Protein AF-A0A6G6WCB1-F1 (afdb_monomer_lite)

Sequence (123 aa):
MTRKGAEELADFTTPSGNIYCALNVASMPAACELREGAVPSPDVCAGAPTTTVGRLELQGGRAVPVCNTDTIVRSGAPVLAYGQAAYTRDTACVSEEIGVTCVSRSGSGGFFLHRGEYVLLDR

Radius of gyration: 13.61 Å; chains: 1; bounding box: 39×28×38 Å

Secondary structure (DSSP, 8-state):
---TTEEE-SEEE-TTSSEEEESS-TTS-EEEEESS--EE-TTTTTTSS-SEE-EEEEETTEEEEE--SS----SSPPB--TT-EEE-SSEEEEEETTEEEEEESSSSEEEEEETTEEEEEE-

Organism: NCBI:txid2712223

pLDDT: mean 94.18, std 9.28, range [41.12, 98.69]

InterPro domains:
  IPR046576 Protein of unknown function DUF6636 [PF20341] (11-119)

Foldseek 3Di:
DPPQAEAAFQKAAEPVRQKIWGPNDPPFATKIFGPDAFAQAQPLQPVHPARGFGMWGQDPFFIDTDPDPDDPDDPPHYYAYANHWYDDPFKIWHHHPQFIKMGTPVHQWIKTDDRHDIDIGGD

Structure (mmCIF, N/CA/C/O backbone):
data_AF-A0A6G6WCB1-F1
#
_entry.id   AF-A0A6G6WCB1-F1
#
loop_
_atom_site.group_PDB
_atom_site.id
_atom_site.type_symbol
_atom_site.label_atom_id
_atom_site.label_alt_id
_atom_site.label_comp_id
_atom_site.label_asym_id
_atom_site.label_entity_id
_atom_site.label_seq_id
_atom_site.pdbx_PDB_ins_code
_atom_site.Cartn_x
_atom_site.Cartn_y
_atom_site.Cartn_z
_atom_site.occupancy
_atom_site.B_iso_or_equiv
_atom_site.auth_seq_id
_atom_site.auth_comp_id
_atom_site.auth_asym_id
_atom_site.auth_atom_id
_atom_site.pdbx_PDB_model_num
ATOM 1 N N . MET A 1 1 ? -24.392 -1.946 21.762 1.00 41.12 1 MET A N 1
ATOM 2 C CA . MET A 1 1 ? -23.649 -2.755 20.773 1.00 41.12 1 MET A CA 1
ATOM 3 C C . MET A 1 1 ? -23.323 -1.855 19.592 1.00 41.12 1 MET A C 1
ATOM 5 O O . MET A 1 1 ? -24.159 -1.663 18.721 1.00 41.12 1 MET A O 1
ATOM 9 N N . THR A 1 2 ? -22.171 -1.193 19.618 1.00 48.06 2 THR A N 1
ATOM 10 C CA . THR A 1 2 ? -21.737 -0.312 18.526 1.00 48.06 2 THR A CA 1
ATOM 11 C C . THR A 1 2 ? -21.269 -1.202 17.377 1.00 48.06 2 THR A C 1
ATOM 13 O O . THR A 1 2 ? -20.480 -2.116 17.610 1.00 48.06 2 THR A O 1
ATOM 16 N N . ARG A 1 3 ? -21.788 -1.005 16.160 1.00 51.72 3 ARG A N 1
ATOM 17 C CA . ARG A 1 3 ? -21.367 -1.767 14.973 1.00 51.72 3 ARG A CA 1
ATOM 18 C C . ARG A 1 3 ? -19.878 -1.497 14.704 1.00 51.72 3 ARG A C 1
ATOM 20 O O . ARG A 1 3 ? -19.547 -0.500 14.074 1.00 51.72 3 ARG A O 1
ATOM 27 N N . LYS A 1 4 ? -18.982 -2.362 15.188 1.00 63.16 4 LYS A N 1
ATOM 28 C CA . LYS A 1 4 ? -17.563 -2.373 14.800 1.00 63.16 4 LYS A CA 1
ATOM 29 C C . LYS A 1 4 ? -17.456 -2.941 13.386 1.00 63.16 4 LYS A C 1
ATOM 31 O O . LYS A 1 4 ? -17.296 -4.140 13.216 1.00 63.16 4 LYS A O 1
ATOM 36 N N . GLY A 1 5 ? -17.632 -2.093 12.380 1.00 78.31 5 GLY A N 1
ATOM 37 C CA . GLY A 1 5 ? -17.464 -2.485 10.976 1.00 78.31 5 GLY A CA 1
ATOM 38 C C . GLY A 1 5 ? -16.536 -1.558 10.202 1.00 78.31 5 GLY A C 1
ATOM 39 O O . GLY A 1 5 ? -15.858 -2.012 9.290 1.00 78.31 5 GLY A O 1
ATOM 40 N N . ALA A 1 6 ? -16.470 -0.281 10.583 1.00 86.94 6 ALA A N 1
ATOM 41 C CA . ALA A 1 6 ? -15.669 0.721 9.900 1.00 86.94 6 ALA A CA 1
ATOM 42 C C . ALA A 1 6 ? -15.162 1.782 10.887 1.00 86.94 6 ALA A C 1
ATOM 44 O O . ALA A 1 6 ? -15.935 2.259 11.721 1.00 86.94 6 ALA A O 1
ATOM 45 N N . GLU A 1 7 ? -13.892 2.159 10.776 1.00 94.75 7 GLU A N 1
ATOM 46 C CA . GLU A 1 7 ? -13.218 3.146 11.625 1.00 94.75 7 GLU A CA 1
ATOM 47 C C . GLU A 1 7 ? -12.629 4.269 10.754 1.00 94.75 7 GLU A C 1
ATOM 49 O O . GLU A 1 7 ? -12.115 4.015 9.665 1.00 94.75 7 GLU A O 1
ATOM 54 N N . GLU A 1 8 ? -12.729 5.525 11.195 1.00 96.69 8 GLU A N 1
ATOM 55 C CA . GLU A 1 8 ? -12.067 6.636 10.500 1.00 96.69 8 GLU A CA 1
ATOM 56 C C . GLU A 1 8 ? -10.604 6.690 10.951 1.00 96.69 8 GLU A C 1
ATOM 58 O O . GLU A 1 8 ? -10.321 7.039 12.096 1.00 96.69 8 GLU A O 1
ATOM 63 N N . LEU A 1 9 ? -9.683 6.301 10.067 1.00 97.25 9 LEU A N 1
ATOM 64 C CA . LEU A 1 9 ? -8.253 6.189 10.363 1.00 97.25 9 LEU A CA 1
ATOM 65 C C . LEU A 1 9 ? -7.429 6.883 9.275 1.00 97.25 9 LEU A C 1
ATOM 67 O O . LEU A 1 9 ? -7.698 6.732 8.082 1.00 97.25 9 LEU A O 1
ATOM 71 N N . ALA A 1 10 ? -6.404 7.629 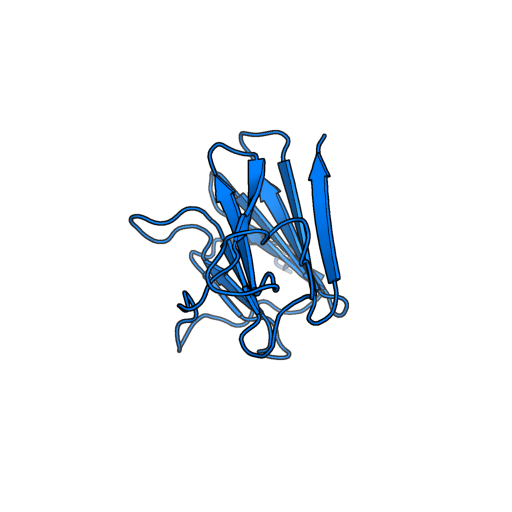9.691 1.00 97.06 10 ALA A N 1
ATOM 72 C CA . ALA A 1 10 ? -5.452 8.248 8.769 1.00 97.06 10 ALA A CA 1
ATOM 73 C C . ALA A 1 10 ? -4.444 7.232 8.215 1.00 97.06 10 ALA A C 1
ATOM 75 O O . ALA A 1 10 ? -3.996 7.374 7.077 1.00 97.06 10 ALA A O 1
ATOM 76 N N . ASP A 1 11 ? -4.110 6.214 9.003 1.00 98.38 11 ASP A N 1
ATOM 77 C CA . ASP A 1 11 ? -3.243 5.093 8.669 1.00 98.38 11 ASP A CA 1
ATOM 78 C C . ASP A 1 11 ? -3.597 3.864 9.525 1.00 98.38 11 ASP A C 1
ATOM 80 O O . ASP A 1 11 ? -4.301 3.965 10.532 1.00 98.38 11 ASP A O 1
ATOM 84 N N . PHE A 1 12 ? -3.145 2.682 9.110 1.00 98.50 12 PHE A N 1
ATOM 85 C CA . PHE A 1 12 ? -3.251 1.464 9.910 1.00 98.50 12 PHE A CA 1
ATOM 86 C C . PHE A 1 12 ? -2.199 0.429 9.514 1.00 98.50 12 PHE A C 1
ATOM 88 O O . PHE A 1 12 ? -1.593 0.485 8.443 1.00 98.50 12 PHE A O 1
ATOM 95 N N . THR A 1 13 ? -2.017 -0.566 10.377 1.00 98.50 13 THR A N 1
ATOM 96 C CA . THR A 1 13 ? -1.303 -1.803 10.060 1.00 98.50 13 THR A CA 1
ATOM 97 C C . THR A 1 13 ? -2.252 -2.994 10.181 1.00 98.50 13 THR A C 1
ATOM 99 O O . THR A 1 13 ? -3.164 -3.003 11.010 1.00 98.50 13 THR A O 1
ATOM 102 N N . THR A 1 14 ? -2.052 -4.009 9.349 1.00 98.06 14 THR A N 1
ATOM 103 C CA . THR A 1 14 ? -2.769 -5.289 9.479 1.00 98.06 14 THR A CA 1
ATOM 104 C C . THR A 1 14 ? -2.363 -6.025 10.765 1.00 98.06 14 THR A C 1
ATOM 106 O O . THR A 1 14 ? -1.263 -5.785 11.270 1.00 98.06 14 THR A O 1
ATOM 109 N N . PRO A 1 15 ? -3.192 -6.943 11.302 1.00 97.81 15 PRO A N 1
ATOM 110 C CA . PRO A 1 15 ? -2.886 -7.705 12.519 1.00 97.81 15 PRO A CA 1
ATOM 111 C C . PRO A 1 15 ? -1.613 -8.550 12.424 1.00 97.81 15 PRO A C 1
ATOM 113 O O . PRO A 1 15 ? -0.849 -8.620 13.381 1.00 97.81 15 PRO A O 1
ATOM 116 N N . SER A 1 16 ? -1.343 -9.133 11.255 1.00 96.69 16 SER A N 1
ATOM 117 C CA . SER A 1 16 ? -0.079 -9.807 10.924 1.00 96.69 16 SER A CA 1
ATOM 118 C C . SER A 1 16 ? 1.127 -8.867 10.887 1.00 96.69 16 SER A C 1
ATOM 120 O O . SER A 1 16 ? 2.263 -9.328 10.827 1.00 96.69 16 SER A O 1
ATOM 122 N N . GLY A 1 17 ? 0.901 -7.554 10.847 1.00 96.69 17 GLY A N 1
ATOM 123 C CA . GLY A 1 17 ? 1.932 -6.529 10.758 1.00 96.69 17 GLY A CA 1
ATOM 124 C C . GLY A 1 17 ? 2.563 -6.380 9.374 1.00 96.69 17 GLY A C 1
ATOM 125 O O . GLY A 1 17 ? 3.275 -5.416 9.151 1.00 96.69 17 GLY A O 1
ATOM 126 N N . ASN A 1 18 ? 2.302 -7.271 8.422 1.00 96.81 18 ASN A N 1
ATOM 127 C CA . ASN A 1 18 ? 2.980 -7.317 7.120 1.00 96.81 18 ASN A CA 1
ATOM 128 C C . ASN A 1 18 ? 2.551 -6.230 6.119 1.00 96.81 18 ASN A C 1
ATOM 130 O O . ASN A 1 18 ? 3.277 -6.004 5.157 1.00 96.81 18 ASN A O 1
ATOM 134 N N . ILE A 1 19 ? 1.401 -5.582 6.315 1.00 98.50 19 ILE A N 1
ATOM 135 C CA . ILE A 1 19 ? 0.904 -4.508 5.439 1.00 98.50 19 ILE A CA 1
ATOM 136 C C . ILE A 1 19 ? 0.637 -3.266 6.277 1.00 98.50 19 ILE A C 1
ATOM 138 O O . ILE A 1 19 ? -0.074 -3.342 7.284 1.00 98.50 19 ILE A O 1
ATOM 142 N N . TYR A 1 20 ? 1.181 -2.138 5.832 1.00 98.62 20 TYR A N 1
ATOM 143 C CA . TYR A 1 20 ? 0.867 -0.806 6.338 1.00 98.62 20 TYR A CA 1
ATOM 144 C C . TYR A 1 20 ? 0.112 -0.022 5.267 1.00 98.62 20 TYR A C 1
ATOM 146 O O . TYR A 1 20 ? 0.475 -0.083 4.094 1.00 98.62 20 TYR A O 1
ATOM 154 N N . CYS A 1 21 ? -0.900 0.738 5.673 1.00 98.62 21 CYS A N 1
ATOM 155 C CA . CYS A 1 21 ? -1.670 1.592 4.782 1.00 98.62 21 CYS A CA 1
ATOM 156 C C . CYS A 1 21 ? -1.747 3.017 5.323 1.00 98.62 21 CYS A C 1
ATOM 158 O O . CYS A 1 21 ? -2.100 3.220 6.480 1.00 98.62 21 CYS A O 1
ATOM 160 N N . ALA A 1 22 ? -1.473 3.997 4.468 1.00 98.19 22 ALA A N 1
ATOM 161 C CA . ALA A 1 22 ? -1.682 5.418 4.712 1.00 98.19 22 ALA A CA 1
ATOM 162 C C . ALA A 1 22 ? -2.889 5.877 3.888 1.00 98.19 22 ALA A C 1
ATOM 164 O O . ALA A 1 22 ? -2.868 5.780 2.669 1.00 98.19 22 ALA A O 1
ATOM 165 N N . LEU A 1 23 ? -3.956 6.356 4.522 1.00 97.25 23 LEU A N 1
ATOM 166 C CA . LEU A 1 23 ? -5.210 6.726 3.850 1.00 97.25 23 LEU A CA 1
ATOM 167 C C . LEU A 1 23 ? -5.411 8.243 3.761 1.00 97.25 23 LEU A C 1
ATOM 169 O O . LEU A 1 23 ? -6.067 8.721 2.836 1.00 97.25 23 LEU A O 1
ATOM 173 N N . ASN A 1 24 ? -4.894 9.000 4.731 1.00 94.81 24 ASN A N 1
ATOM 174 C CA . ASN A 1 24 ? -4.961 10.462 4.760 1.00 94.81 24 ASN A CA 1
ATOM 175 C C . ASN A 1 24 ? -3.737 11.036 5.482 1.00 94.81 24 ASN A C 1
ATOM 177 O O . ASN A 1 24 ? -3.817 11.533 6.605 1.00 94.81 24 ASN A O 1
ATOM 181 N N . VAL A 1 25 ? -2.586 10.930 4.826 1.00 92.69 25 VAL A N 1
ATOM 182 C CA . VAL A 1 25 ? -1.320 11.490 5.295 1.00 92.69 25 VAL A CA 1
ATOM 183 C C . VAL A 1 25 ? -0.929 12.633 4.360 1.00 92.69 25 VAL A C 1
ATOM 185 O O . VAL A 1 25 ? -1.047 12.521 3.142 1.00 92.69 25 VAL A O 1
ATOM 188 N N . ALA A 1 26 ? -0.492 13.758 4.930 1.00 90.88 26 ALA A N 1
ATOM 189 C CA . ALA A 1 26 ? -0.184 14.958 4.159 1.00 90.88 26 ALA A CA 1
ATOM 190 C C . ALA A 1 26 ? 0.863 14.690 3.063 1.00 90.88 26 ALA A C 1
ATOM 192 O O . ALA A 1 26 ? 1.875 14.032 3.307 1.00 90.88 26 ALA A O 1
ATOM 193 N N . SER A 1 27 ? 0.618 15.255 1.878 1.00 90.00 27 SER A N 1
ATOM 194 C CA . SER A 1 27 ? 1.508 15.202 0.709 1.00 90.00 27 SER A CA 1
ATOM 195 C C . SER A 1 27 ? 1.768 13.807 0.126 1.00 90.00 27 SER A C 1
ATOM 197 O O . SER A 1 27 ? 2.719 13.649 -0.634 1.00 90.00 27 SER A O 1
ATOM 199 N N . MET A 1 28 ? 0.929 12.811 0.427 1.00 92.25 28 MET A N 1
ATOM 200 C CA . MET A 1 28 ? 0.977 11.508 -0.238 1.00 92.25 28 MET A CA 1
ATOM 201 C C . MET A 1 28 ? -0.419 11.039 -0.666 1.00 92.25 28 MET A C 1
ATOM 203 O O . MET A 1 28 ? -1.399 11.324 0.028 1.00 92.25 28 MET A O 1
ATOM 207 N N . PRO A 1 29 ? -0.537 10.326 -1.799 1.00 95.38 29 PRO A N 1
ATOM 208 C CA . PRO A 1 29 ? -1.766 9.617 -2.127 1.00 95.38 29 PRO A CA 1
ATOM 209 C C . PRO A 1 29 ? -2.055 8.538 -1.076 1.00 95.38 29 PRO A C 1
ATOM 211 O O . PRO A 1 29 ? -1.153 8.074 -0.373 1.00 95.38 29 PRO A O 1
ATOM 214 N N . ALA A 1 30 ? -3.318 8.117 -0.986 1.00 97.25 30 ALA A N 1
ATOM 215 C CA . ALA A 1 30 ? -3.658 6.950 -0.185 1.00 97.25 30 ALA A CA 1
ATOM 216 C C . ALA A 1 30 ? -2.935 5.721 -0.753 1.00 97.25 30 ALA A C 1
ATOM 218 O O . ALA A 1 30 ? -2.898 5.538 -1.967 1.00 97.25 30 ALA A O 1
ATOM 219 N N . ALA A 1 31 ? -2.342 4.899 0.099 1.00 98.38 31 ALA A N 1
ATOM 220 C CA . ALA A 1 31 ? -1.420 3.859 -0.317 1.00 98.38 31 ALA A CA 1
ATOM 221 C C . ALA A 1 31 ? -1.365 2.711 0.687 1.00 98.38 31 ALA A C 1
ATOM 223 O O . ALA A 1 31 ? -1.544 2.930 1.884 1.00 98.38 31 ALA A O 1
ATOM 224 N N . CYS A 1 32 ? -1.042 1.512 0.210 1.00 98.69 32 CYS A N 1
ATOM 225 C CA . CYS A 1 32 ? -0.643 0.388 1.053 1.00 98.69 32 CYS A CA 1
ATOM 226 C C . CYS A 1 32 ? 0.688 -0.178 0.572 1.00 98.69 32 CYS A C 1
ATOM 228 O O . CYS A 1 32 ? 0.932 -0.272 -0.630 1.00 98.69 32 CYS A O 1
ATOM 230 N N . GLU A 1 33 ? 1.535 -0.574 1.514 1.00 98.69 33 GLU A N 1
ATOM 231 C CA . GLU A 1 33 ? 2.867 -1.107 1.253 1.00 98.69 33 GLU A CA 1
ATOM 232 C C . GLU A 1 33 ? 3.109 -2.384 2.064 1.00 98.69 33 GLU A C 1
ATOM 234 O O . GLU A 1 33 ? 2.729 -2.487 3.239 1.00 98.69 33 GLU A O 1
ATOM 239 N N . LEU A 1 34 ? 3.750 -3.363 1.422 1.00 98.38 34 LEU A N 1
ATOM 240 C CA . LEU A 1 34 ? 4.287 -4.546 2.084 1.00 98.38 34 LEU A CA 1
ATOM 241 C C . LEU A 1 34 ? 5.488 -4.135 2.941 1.00 98.38 34 LEU A C 1
ATOM 243 O O . LEU A 1 34 ? 6.453 -3.579 2.429 1.00 98.38 34 LEU A O 1
ATOM 247 N N . ARG A 1 35 ? 5.468 -4.448 4.242 1.00 95.69 35 ARG A N 1
ATOM 248 C CA . ARG A 1 35 ? 6.615 -4.170 5.126 1.00 95.69 35 ARG A CA 1
ATOM 249 C C . ARG A 1 35 ? 7.867 -4.944 4.731 1.00 95.69 35 ARG A C 1
ATOM 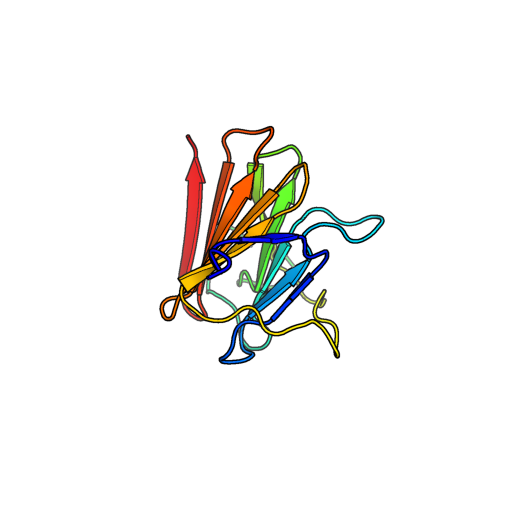251 O O . ARG A 1 35 ? 8.975 -4.468 4.944 1.00 95.69 35 ARG A O 1
ATOM 258 N N . GLU A 1 36 ? 7.680 -6.156 4.221 1.00 90.88 36 GLU A N 1
ATOM 259 C CA . GLU A 1 36 ? 8.759 -7.050 3.825 1.00 90.88 36 GLU A CA 1
ATOM 260 C C . GLU A 1 36 ? 8.424 -7.737 2.505 1.00 90.88 36 GLU A C 1
ATOM 262 O O . GLU A 1 36 ? 7.324 -8.271 2.323 1.00 90.88 36 GLU A O 1
ATOM 267 N N . GLY A 1 37 ? 9.423 -7.797 1.626 1.00 90.88 37 GLY A N 1
ATOM 268 C CA . GLY A 1 37 ? 9.285 -8.365 0.293 1.00 90.88 37 GLY A CA 1
ATOM 269 C C . GLY A 1 37 ? 8.554 -7.436 -0.673 1.00 90.88 37 GLY A C 1
ATOM 270 O O . GLY A 1 37 ? 8.318 -6.264 -0.395 1.00 90.88 37 GLY A O 1
ATOM 271 N N . ALA A 1 38 ? 8.248 -7.975 -1.845 1.00 96.38 38 ALA A N 1
ATOM 272 C CA . ALA A 1 38 ? 7.541 -7.300 -2.921 1.00 96.38 38 ALA A CA 1
ATOM 273 C C . ALA A 1 38 ? 7.031 -8.357 -3.909 1.00 96.38 38 ALA A C 1
ATOM 275 O O . ALA A 1 38 ? 7.529 -9.486 -3.930 1.00 96.38 38 ALA A O 1
ATOM 276 N N . VAL A 1 39 ? 6.072 -7.985 -4.749 1.00 97.81 39 VAL A N 1
ATOM 277 C CA . VAL A 1 39 ? 5.510 -8.870 -5.773 1.00 97.81 39 VAL A CA 1
ATOM 278 C C . VAL A 1 39 ? 6.334 -8.738 -7.059 1.00 97.81 39 VAL A C 1
ATOM 280 O O . VAL A 1 39 ? 6.462 -7.622 -7.569 1.00 97.81 39 VAL A O 1
ATOM 283 N N . PRO A 1 40 ? 6.914 -9.824 -7.609 1.00 97.75 40 PRO A N 1
ATOM 284 C CA . PRO A 1 40 ? 7.595 -9.776 -8.902 1.00 97.75 40 PRO A CA 1
ATOM 285 C C . PRO A 1 40 ? 6.682 -9.234 -10.003 1.00 97.75 40 PRO A C 1
ATOM 287 O O . PRO A 1 40 ? 5.566 -9.712 -10.191 1.00 97.75 40 PRO A O 1
ATOM 290 N N . SER A 1 41 ? 7.131 -8.208 -10.722 1.00 97.31 41 SER A N 1
ATOM 291 C CA . SER A 1 41 ? 6.365 -7.565 -11.797 1.00 97.31 41 SER A CA 1
ATOM 292 C C . SER A 1 41 ? 7.311 -6.890 -12.799 1.00 97.31 41 SER A C 1
ATOM 294 O O . SER A 1 41 ? 7.304 -5.665 -12.929 1.00 97.31 41 SER A O 1
ATOM 296 N N . PRO A 1 42 ? 8.158 -7.667 -13.501 1.00 96.31 42 PRO A N 1
ATOM 297 C CA . PRO A 1 42 ? 9.213 -7.122 -14.355 1.00 96.31 42 PRO A CA 1
ATOM 298 C C . PRO A 1 42 ? 8.676 -6.273 -15.513 1.00 96.31 42 PRO A C 1
ATOM 300 O O . PRO A 1 42 ? 9.324 -5.299 -15.878 1.00 96.31 42 PRO A O 1
ATOM 303 N N . ASP A 1 43 ? 7.493 -6.594 -16.043 1.00 97.56 43 ASP A N 1
ATOM 304 C CA . ASP A 1 43 ? 6.874 -5.826 -17.130 1.00 97.56 43 ASP A CA 1
ATOM 305 C C . ASP A 1 43 ? 6.362 -4.462 -16.641 1.00 97.56 43 ASP A C 1
ATOM 307 O O . ASP A 1 43 ? 6.582 -3.444 -17.292 1.00 97.56 43 ASP A O 1
ATOM 311 N N . VAL A 1 44 ? 5.728 -4.425 -15.461 1.00 97.25 44 VAL A N 1
ATOM 312 C CA . VAL A 1 44 ? 5.251 -3.180 -14.826 1.00 97.25 44 VAL A CA 1
ATOM 313 C C . VAL A 1 44 ? 6.425 -2.295 -14.422 1.00 97.25 44 VAL A C 1
ATOM 315 O O . VAL A 1 44 ? 6.371 -1.078 -14.569 1.00 97.25 44 VAL A O 1
ATOM 318 N N . CYS A 1 45 ? 7.496 -2.914 -13.934 1.00 97.88 45 CYS A N 1
ATOM 319 C CA . CYS A 1 45 ? 8.683 -2.226 -13.452 1.00 97.88 45 CYS A CA 1
ATOM 320 C C . CYS A 1 45 ? 9.819 -2.176 -14.484 1.00 97.88 45 CYS A C 1
ATOM 322 O O . CYS A 1 45 ? 10.987 -2.004 -14.127 1.00 97.88 45 CYS A O 1
ATOM 324 N N . ALA A 1 46 ? 9.504 -2.309 -15.772 1.00 97.69 46 ALA A N 1
ATOM 325 C CA . ALA A 1 46 ? 10.496 -2.225 -16.832 1.00 97.69 46 ALA A CA 1
ATOM 326 C C . ALA A 1 46 ? 11.145 -0.829 -16.852 1.00 97.69 46 ALA A C 1
ATOM 328 O O . ALA A 1 46 ? 10.473 0.191 -16.995 1.00 97.69 46 ALA A O 1
ATOM 329 N N . GLY A 1 47 ? 12.471 -0.778 -16.696 1.00 94.94 47 GLY A N 1
ATOM 330 C CA . GLY A 1 47 ? 13.223 0.481 -16.620 1.00 94.94 47 GLY A CA 1
ATOM 331 C C . GLY A 1 47 ? 13.138 1.204 -15.269 1.00 94.94 47 GLY A C 1
ATOM 332 O O . GLY A 1 47 ? 13.693 2.296 -15.142 1.00 94.94 47 GLY A O 1
ATOM 333 N N . ALA A 1 48 ? 12.490 0.611 -14.261 1.00 96.38 48 ALA A N 1
ATOM 334 C CA . ALA A 1 48 ? 12.512 1.100 -12.887 1.00 96.38 48 ALA A CA 1
ATOM 335 C C . ALA A 1 48 ? 13.747 0.572 -12.116 1.00 96.38 48 ALA A C 1
ATOM 337 O O . ALA A 1 48 ? 14.392 -0.385 -12.551 1.00 96.38 48 ALA A O 1
ATOM 338 N N . PRO A 1 49 ? 14.092 1.159 -10.952 1.00 94.38 49 PRO A N 1
ATOM 339 C CA . PRO A 1 49 ? 15.225 0.708 -10.131 1.00 94.38 49 PRO A CA 1
ATOM 340 C C . PRO A 1 49 ? 15.089 -0.706 -9.539 1.00 94.38 49 PRO A C 1
ATOM 342 O O . PRO A 1 49 ? 16.080 -1.291 -9.109 1.00 94.38 49 PRO A O 1
ATOM 345 N N . THR A 1 50 ? 13.872 -1.249 -9.492 1.00 96.31 50 THR A N 1
ATOM 346 C CA . THR A 1 50 ? 13.553 -2.617 -9.054 1.00 96.31 50 THR A CA 1
ATOM 347 C C . THR A 1 50 ? 12.642 -3.279 -10.086 1.00 96.31 50 THR A C 1
ATOM 349 O O . THR A 1 50 ? 12.012 -2.587 -10.873 1.00 96.31 50 THR A O 1
ATOM 352 N N . THR A 1 51 ? 12.550 -4.609 -10.078 1.00 97.25 51 THR A N 1
ATOM 353 C CA . THR A 1 51 ? 11.644 -5.407 -10.926 1.00 97.25 51 THR A CA 1
ATOM 354 C C . THR A 1 51 ? 10.398 -5.890 -10.174 1.00 97.25 51 THR A C 1
ATOM 356 O O . THR A 1 51 ? 9.694 -6.799 -10.624 1.00 97.25 51 THR A O 1
ATOM 359 N N . THR A 1 52 ? 10.133 -5.315 -9.001 1.00 98.19 52 THR A N 1
ATOM 360 C CA . THR A 1 52 ? 9.067 -5.729 -8.087 1.00 98.19 52 THR A CA 1
ATOM 361 C C . THR A 1 52 ? 8.206 -4.545 -7.649 1.00 98.19 52 THR A C 1
ATOM 363 O O . THR A 1 52 ? 8.672 -3.409 -7.598 1.00 98.19 52 THR A O 1
ATOM 366 N N . VAL A 1 53 ? 6.949 -4.822 -7.300 1.00 98.56 53 VAL A N 1
ATOM 367 C CA 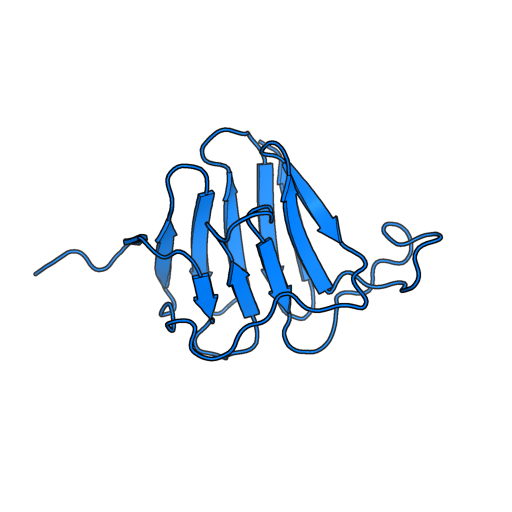. VAL A 1 53 ? 5.996 -3.852 -6.744 1.00 98.56 53 VAL A CA 1
ATOM 368 C C . VAL A 1 53 ? 5.838 -4.116 -5.250 1.00 98.56 53 VAL A C 1
ATOM 370 O O . VAL A 1 53 ? 5.403 -5.199 -4.851 1.00 98.56 53 VAL A O 1
ATOM 373 N N . GLY A 1 54 ? 6.208 -3.142 -4.418 1.00 98.00 54 GLY A N 1
ATOM 374 C CA . GLY A 1 54 ? 6.054 -3.208 -2.960 1.00 98.00 54 GLY A CA 1
ATOM 375 C C . GLY A 1 54 ? 4.900 -2.354 -2.431 1.00 98.00 54 GLY A C 1
ATOM 376 O O . GLY A 1 54 ? 4.357 -2.650 -1.365 1.00 98.00 54 GLY A O 1
ATOM 377 N N . ARG A 1 55 ? 4.500 -1.323 -3.186 1.00 98.38 55 ARG A N 1
ATOM 378 C CA . ARG A 1 55 ? 3.489 -0.335 -2.804 1.00 98.38 55 ARG A CA 1
ATOM 379 C C . ARG A 1 55 ? 2.458 -0.147 -3.907 1.00 98.38 55 ARG A C 1
ATOM 381 O O . ARG A 1 55 ? 2.811 -0.048 -5.079 1.00 98.38 55 ARG A O 1
ATOM 388 N N . LEU A 1 56 ? 1.191 -0.043 -3.517 1.00 98.62 56 LEU A N 1
ATOM 389 C CA . LEU A 1 56 ? 0.111 0.428 -4.379 1.00 98.62 56 LEU A CA 1
ATOM 390 C C . LEU A 1 56 ? -0.420 1.764 -3.870 1.00 98.62 56 LEU A C 1
ATOM 392 O O . LEU A 1 56 ? -0.597 1.945 -2.665 1.00 98.62 56 LEU A O 1
ATOM 396 N N . GLU A 1 57 ? -0.705 2.676 -4.793 1.00 98.12 57 GLU A N 1
ATOM 397 C CA . GLU A 1 57 ? -1.213 4.018 -4.507 1.00 98.12 57 GLU A CA 1
ATOM 398 C C . GLU A 1 57 ? -2.540 4.272 -5.227 1.00 98.12 57 GLU A C 1
ATOM 400 O O . GLU A 1 57 ? -2.758 3.798 -6.337 1.00 98.12 57 GLU A O 1
ATOM 405 N N . LEU A 1 58 ? -3.423 5.062 -4.620 1.00 96.88 58 LEU A N 1
ATOM 406 C CA . LEU A 1 58 ? -4.607 5.626 -5.257 1.00 96.88 58 LEU A CA 1
ATOM 407 C C . LEU A 1 58 ? -4.304 7.056 -5.710 1.00 96.88 58 LEU A C 1
ATOM 409 O O . LEU A 1 58 ? -4.464 8.016 -4.955 1.00 96.88 58 LEU A O 1
ATOM 413 N N . GLN A 1 59 ? -3.881 7.203 -6.963 1.00 95.00 59 GLN A N 1
ATOM 414 C CA . GLN A 1 59 ? -3.566 8.492 -7.578 1.00 95.00 59 GLN A CA 1
ATOM 415 C C . GLN A 1 59 ? -4.730 8.946 -8.461 1.00 95.00 59 GLN A C 1
ATOM 417 O O . GLN A 1 59 ? -5.140 8.239 -9.381 1.00 95.00 59 GLN A O 1
ATOM 422 N N . GLY A 1 60 ? -5.307 10.117 -8.172 1.00 91.44 60 GLY A N 1
ATOM 423 C CA . GLY A 1 60 ? -6.438 10.641 -8.952 1.00 91.44 60 GLY A CA 1
ATOM 424 C C . GLY A 1 60 ? -7.638 9.684 -9.026 1.00 91.44 60 GLY A C 1
ATOM 425 O O . GLY A 1 60 ? -8.360 9.682 -10.018 1.00 91.44 60 GLY A O 1
ATOM 426 N N . GLY A 1 61 ? -7.819 8.835 -8.007 1.00 90.62 61 GLY A N 1
ATOM 427 C CA . GLY A 1 61 ? -8.891 7.840 -7.950 1.00 90.62 61 GLY A CA 1
ATOM 428 C C . GLY A 1 61 ? -8.638 6.541 -8.726 1.00 90.62 61 GLY A C 1
ATOM 429 O O . GLY A 1 61 ? -9.563 5.738 -8.847 1.00 90.62 61 GLY A O 1
ATOM 430 N N . ARG A 1 62 ? -7.418 6.315 -9.234 1.00 94.88 62 ARG A N 1
ATOM 431 C CA . ARG A 1 62 ? -6.983 5.064 -9.878 1.00 94.88 62 ARG A CA 1
ATOM 432 C C . ARG A 1 62 ? -5.890 4.379 -9.074 1.00 94.88 62 ARG A C 1
ATOM 434 O O . ARG A 1 62 ? -5.080 5.062 -8.453 1.00 94.88 62 ARG A O 1
ATOM 441 N N . ALA A 1 63 ? -5.852 3.051 -9.116 1.00 96.88 63 ALA A N 1
ATOM 442 C CA . ALA A 1 63 ? -4.767 2.294 -8.511 1.00 96.88 63 ALA A CA 1
ATOM 443 C C . ALA A 1 63 ? -3.526 2.297 -9.410 1.00 96.88 63 ALA A C 1
ATOM 445 O O . ALA A 1 63 ? -3.613 2.033 -10.607 1.00 96.88 63 ALA A O 1
ATOM 446 N N . VAL A 1 64 ? -2.377 2.598 -8.816 1.00 97.19 64 VAL A N 1
ATOM 447 C CA . VAL A 1 64 ? -1.080 2.676 -9.485 1.00 97.19 64 VAL A CA 1
ATOM 448 C C . VAL A 1 64 ? -0.089 1.791 -8.728 1.00 97.19 64 VAL A C 1
ATOM 450 O O . VAL A 1 64 ? 0.129 2.018 -7.533 1.00 97.19 64 VAL A O 1
ATOM 453 N N . PRO A 1 65 ? 0.513 0.783 -9.384 1.00 97.94 65 PRO A N 1
ATOM 454 C CA . PRO A 1 65 ? 1.610 0.029 -8.804 1.00 97.94 65 PRO A CA 1
ATOM 455 C C . PRO A 1 65 ? 2.890 0.854 -8.770 1.00 97.94 65 PRO A C 1
ATOM 457 O O . PRO A 1 65 ? 3.234 1.539 -9.732 1.00 97.94 65 PRO A O 1
ATOM 460 N N . VAL A 1 66 ? 3.608 0.769 -7.654 1.00 98.06 66 VAL A N 1
ATOM 461 C CA . VAL A 1 66 ? 4.843 1.512 -7.425 1.00 98.06 66 VAL A CA 1
ATOM 462 C C . VAL A 1 66 ? 5.996 0.539 -7.241 1.00 98.06 66 VAL A C 1
ATOM 464 O O . VAL A 1 66 ? 6.016 -0.291 -6.331 1.00 98.06 66 VAL A O 1
ATOM 467 N N . CYS A 1 67 ? 6.991 0.687 -8.109 1.00 97.81 67 CYS A N 1
ATOM 468 C CA . CYS A 1 67 ? 8.265 -0.022 -8.056 1.00 97.81 67 CYS A CA 1
ATOM 469 C C . CYS A 1 67 ? 9.194 0.681 -7.054 1.00 97.81 67 CYS A C 1
ATOM 471 O O . CYS A 1 67 ? 10.191 1.300 -7.433 1.00 97.81 67 CYS A O 1
ATOM 473 N N . ASN A 1 68 ? 8.794 0.696 -5.780 1.00 96.75 68 ASN A N 1
ATOM 474 C CA . ASN A 1 68 ? 9.447 1.479 -4.736 1.00 96.75 68 ASN A CA 1
ATOM 475 C C . ASN A 1 68 ? 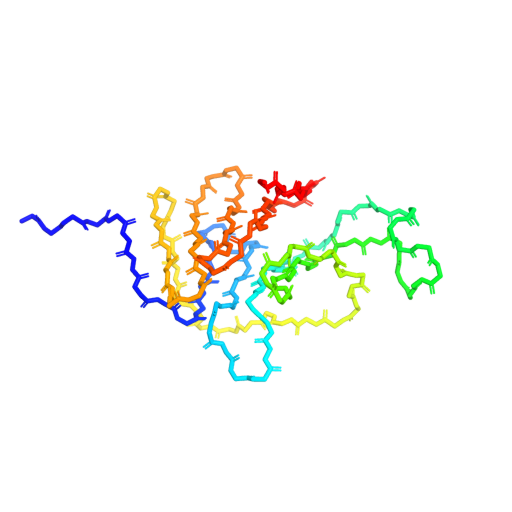10.755 0.838 -4.246 1.00 96.75 68 ASN A C 1
ATOM 477 O O . ASN A 1 68 ? 10.843 -0.370 -4.044 1.00 96.75 68 ASN A O 1
ATOM 481 N N . THR A 1 69 ? 11.760 1.681 -4.002 1.00 95.88 69 THR A N 1
ATOM 482 C CA . THR A 1 69 ? 12.976 1.346 -3.231 1.00 95.88 69 THR A CA 1
ATOM 483 C C . THR A 1 69 ? 13.028 2.082 -1.890 1.00 95.88 69 THR A C 1
ATOM 485 O O . THR A 1 69 ? 13.972 1.912 -1.123 1.00 95.88 69 THR A O 1
ATOM 488 N N . ASP A 1 70 ? 12.043 2.945 -1.636 1.00 95.88 70 ASP A N 1
ATOM 489 C CA . ASP A 1 70 ? 11.793 3.621 -0.368 1.00 95.88 70 ASP A CA 1
ATOM 490 C C . ASP A 1 70 ? 10.659 2.925 0.399 1.00 95.88 70 ASP A C 1
ATOM 492 O O . ASP A 1 70 ? 10.122 1.911 -0.054 1.00 95.88 70 ASP A O 1
ATOM 496 N N . THR A 1 71 ? 10.295 3.471 1.561 1.00 96.81 71 THR A N 1
ATOM 497 C CA . THR A 1 71 ? 9.178 2.955 2.354 1.00 96.81 71 THR A CA 1
ATOM 498 C C . THR A 1 71 ? 8.289 4.063 2.903 1.00 96.81 71 THR A C 1
ATOM 500 O 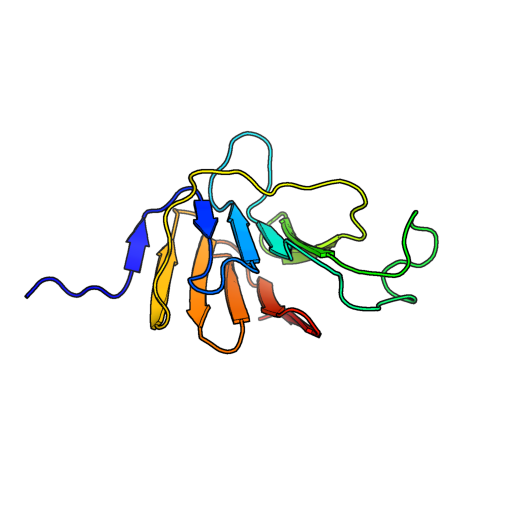O . THR A 1 71 ? 8.781 5.072 3.413 1.00 96.81 71 THR A O 1
ATOM 503 N N . ILE A 1 72 ? 6.968 3.861 2.833 1.00 97.31 72 ILE A N 1
ATOM 504 C CA . ILE A 1 72 ? 5.985 4.707 3.537 1.00 97.31 72 ILE A CA 1
ATOM 505 C C . ILE A 1 72 ? 5.674 4.206 4.948 1.00 97.31 72 ILE A C 1
ATOM 507 O O . ILE A 1 72 ? 4.924 4.860 5.675 1.00 97.31 72 ILE A O 1
ATOM 511 N N . VAL A 1 73 ? 6.192 3.035 5.319 1.00 96.25 73 VAL A N 1
ATOM 512 C CA . VAL A 1 73 ? 5.841 2.336 6.551 1.00 96.25 73 VAL A CA 1
ATOM 513 C C . VAL A 1 73 ? 6.217 3.179 7.766 1.00 96.25 73 VAL A C 1
ATOM 515 O O . VAL A 1 73 ? 7.370 3.567 7.949 1.00 96.25 73 VAL A O 1
ATOM 518 N N . ARG A 1 74 ? 5.240 3.418 8.645 1.00 91.94 74 ARG A N 1
ATOM 519 C CA . ARG A 1 74 ? 5.445 4.109 9.924 1.00 91.94 74 ARG A CA 1
ATOM 520 C C . ARG A 1 74 ? 5.262 3.157 11.101 1.00 91.94 74 ARG A C 1
ATOM 522 O O . ARG A 1 74 ? 4.558 2.143 11.026 1.00 91.94 74 ARG A O 1
ATOM 529 N N . SER A 1 75 ? 5.942 3.464 12.200 1.00 91.94 75 SER A N 1
ATOM 530 C CA . SER A 1 75 ? 5.701 2.825 13.492 1.00 91.94 75 SER A CA 1
ATOM 531 C C . SER A 1 75 ? 4.510 3.485 14.193 1.00 91.94 75 SER A C 1
ATOM 533 O O . SER A 1 75 ? 4.184 4.639 13.933 1.00 91.94 75 SER A O 1
ATOM 535 N N . GLY A 1 76 ? 3.847 2.744 15.083 1.00 94.00 76 GLY A N 1
ATOM 536 C CA . GLY A 1 76 ? 2.775 3.283 15.929 1.00 94.00 76 GLY A CA 1
ATOM 537 C C . GLY A 1 76 ? 1.402 3.428 15.267 1.00 94.00 76 GLY A C 1
ATOM 538 O O . GLY A 1 76 ? 0.465 3.828 15.953 1.00 94.00 76 GLY A O 1
ATOM 539 N N . ALA A 1 77 ? 1.257 3.071 13.988 1.00 96.94 77 ALA A N 1
ATOM 540 C CA . ALA A 1 77 ? -0.050 3.007 13.340 1.00 96.94 77 ALA A CA 1
ATOM 541 C C . ALA A 1 77 ? -0.975 2.021 14.083 1.00 96.94 77 ALA A C 1
ATOM 543 O O . ALA A 1 77 ? -0.513 0.945 14.489 1.00 96.94 77 ALA A O 1
ATOM 544 N N . PRO A 1 78 ? -2.265 2.350 14.265 1.00 97.62 78 PRO A N 1
ATOM 545 C CA . PRO A 1 78 ? -3.209 1.457 14.921 1.00 97.62 78 PRO A CA 1
ATOM 546 C C . PRO A 1 78 ? -3.380 0.159 14.124 1.00 97.62 78 PRO A C 1
ATOM 548 O O . PRO A 1 78 ? -3.261 0.129 12.898 1.00 97.62 78 PRO A O 1
ATOM 551 N N . VAL A 1 79 ? -3.672 -0.933 14.830 1.00 98.12 79 VAL A N 1
ATOM 552 C CA . VAL A 1 79 ? -3.985 -2.215 14.193 1.00 98.12 79 VAL A CA 1
ATOM 553 C C . VAL A 1 79 ? -5.456 -2.224 13.788 1.00 98.12 79 VAL A C 1
ATOM 555 O O . VAL A 1 79 ? -6.325 -2.133 14.654 1.00 98.12 79 VAL A O 1
ATOM 558 N N . LEU A 1 80 ? -5.737 -2.386 12.493 1.00 98.19 80 LEU A N 1
ATOM 559 C CA . LEU A 1 80 ? -7.095 -2.613 11.992 1.00 98.19 80 LEU A CA 1
ATOM 560 C C . LEU A 1 80 ? -7.374 -4.118 11.971 1.00 98.19 80 LEU A C 1
ATOM 562 O O . LEU A 1 80 ? -6.774 -4.843 11.173 1.00 98.19 80 LEU A O 1
ATOM 566 N N . ALA A 1 81 ? -8.261 -4.598 12.848 1.00 97.94 81 ALA A N 1
ATOM 567 C CA . ALA A 1 81 ? -8.542 -6.028 12.954 1.00 97.94 81 ALA A CA 1
ATOM 568 C C . ALA A 1 81 ? -9.080 -6.604 11.635 1.00 97.94 81 ALA A C 1
ATOM 570 O O . ALA A 1 81 ? -9.730 -5.906 10.853 1.00 97.94 81 ALA A O 1
ATOM 571 N N . TYR A 1 82 ? -8.835 -7.894 11.399 1.00 97.38 82 TYR A N 1
ATOM 572 C CA . TYR A 1 82 ? -9.419 -8.577 10.248 1.00 97.38 82 TYR A CA 1
ATOM 573 C C . TYR A 1 82 ? -10.951 -8.513 10.295 1.00 97.38 82 TYR A C 1
ATOM 575 O O . TYR A 1 82 ? -11.562 -8.591 11.363 1.00 97.38 82 TYR A O 1
ATOM 583 N N . GLY A 1 83 ? -11.566 -8.344 9.127 1.00 96.69 83 GLY A N 1
ATOM 584 C CA . GLY A 1 83 ? -13.001 -8.127 8.967 1.00 96.69 83 GLY A CA 1
ATOM 585 C C . GLY A 1 83 ? -13.463 -6.696 9.264 1.00 96.69 83 GLY A C 1
ATOM 586 O O . GLY A 1 83 ? -14.655 -6.418 9.138 1.00 96.69 83 GLY A O 1
ATOM 587 N N . GLN A 1 84 ? -12.565 -5.780 9.647 1.00 97.75 84 GLN A N 1
ATOM 588 C CA . GLN A 1 84 ? -12.888 -4.361 9.811 1.00 97.75 84 GLN A CA 1
ATOM 589 C C . GLN A 1 84 ? -12.446 -3.530 8.605 1.00 97.75 84 GLN A C 1
ATOM 591 O O . GLN A 1 84 ? -11.490 -3.857 7.897 1.00 97.75 84 GLN A O 1
ATOM 596 N N . ALA A 1 85 ? -13.137 -2.409 8.409 1.00 97.94 85 ALA A N 1
ATOM 597 C CA . ALA A 1 85 ? -12.788 -1.398 7.428 1.00 97.94 85 ALA A CA 1
ATOM 598 C C . ALA A 1 85 ? -12.173 -0.1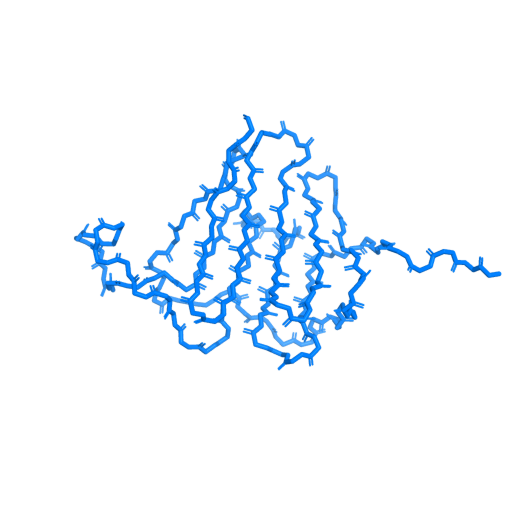49 8.076 1.00 97.94 85 ALA A C 1
ATOM 600 O O . ALA A 1 85 ? -12.555 0.245 9.178 1.00 97.94 85 ALA A O 1
ATOM 601 N N . ALA A 1 86 ? -11.273 0.512 7.356 1.00 98.12 86 ALA A N 1
ATOM 602 C CA . ALA A 1 86 ? -10.840 1.878 7.618 1.00 98.12 86 ALA A CA 1
ATOM 603 C C . ALA A 1 86 ? -11.315 2.787 6.485 1.00 98.12 86 ALA A C 1
ATOM 605 O O . ALA A 1 86 ? -11.328 2.374 5.326 1.00 98.12 86 ALA A O 1
ATOM 606 N N . TYR A 1 87 ? -11.700 4.023 6.781 1.00 97.12 87 TYR A N 1
ATOM 607 C CA . TYR A 1 87 ? -12.113 4.964 5.743 1.00 97.12 87 TYR A CA 1
ATOM 608 C C . TYR A 1 87 ? -11.677 6.395 6.029 1.00 97.12 87 TYR A C 1
ATOM 610 O O . TYR A 1 87 ? -11.445 6.795 7.164 1.00 97.12 87 TYR A O 1
ATOM 618 N N . THR A 1 88 ? -11.616 7.171 4.956 1.00 95.75 88 THR A N 1
ATOM 619 C CA . THR A 1 88 ? -11.489 8.627 4.943 1.00 95.75 88 THR A CA 1
ATOM 620 C C . THR A 1 88 ? -12.539 9.174 3.983 1.00 95.75 88 THR A C 1
ATOM 622 O O . THR A 1 88 ? -13.346 8.416 3.435 1.00 95.75 88 THR A O 1
ATOM 625 N N . ARG A 1 89 ? -12.561 10.487 3.740 1.00 93.00 89 ARG A N 1
ATOM 626 C CA . ARG A 1 89 ? -13.455 11.074 2.729 1.00 93.00 89 ARG A CA 1
ATOM 627 C C . ARG A 1 89 ? -13.272 10.430 1.348 1.00 93.00 89 ARG A C 1
ATOM 629 O O . ARG A 1 89 ? -14.264 10.150 0.681 1.00 93.00 89 ARG A O 1
ATOM 636 N N . ASP A 1 90 ? -12.026 10.159 0.965 1.00 92.69 90 ASP A N 1
ATOM 637 C CA . ASP A 1 90 ? -11.664 9.850 -0.422 1.00 92.69 90 ASP A CA 1
ATOM 638 C C . ASP A 1 90 ? -11.310 8.366 -0.646 1.00 92.69 90 ASP A C 1
ATOM 640 O O . ASP A 1 90 ? -11.306 7.910 -1.788 1.00 92.69 90 ASP A O 1
ATOM 644 N N . THR A 1 91 ? -11.063 7.594 0.420 1.00 96.19 91 THR A N 1
ATOM 645 C CA . THR A 1 91 ? -10.647 6.180 0.349 1.00 96.19 91 THR A CA 1
ATOM 646 C C . THR A 1 91 ? -11.379 5.329 1.385 1.00 96.19 91 THR A C 1
ATOM 648 O O . THR A 1 91 ? -11.709 5.805 2.470 1.00 96.19 91 THR A O 1
ATOM 651 N N . ALA A 1 92 ? -11.628 4.062 1.066 1.00 97.25 92 ALA A N 1
ATOM 652 C CA . ALA A 1 92 ? -12.036 3.048 2.033 1.00 97.25 92 ALA A CA 1
ATOM 653 C C . ALA A 1 92 ? -11.220 1.773 1.818 1.00 97.25 92 ALA A C 1
ATOM 655 O O . ALA A 1 92 ? -11.007 1.372 0.677 1.00 97.25 92 ALA A O 1
ATOM 656 N N . CYS A 1 93 ? -10.789 1.139 2.902 1.00 98.38 93 CYS A N 1
ATOM 657 C CA . CYS A 1 93 ? -10.007 -0.086 2.889 1.00 98.38 93 CYS A CA 1
ATOM 658 C C . CYS A 1 93 ? -10.612 -1.129 3.826 1.00 98.38 93 CYS A C 1
ATOM 660 O O . CYS A 1 93 ? -11.165 -0.770 4.861 1.00 98.38 93 CYS A O 1
ATOM 662 N N . VAL A 1 94 ? -10.466 -2.408 3.499 1.00 98.31 94 VAL A N 1
ATOM 663 C CA . VAL A 1 94 ? -10.850 -3.542 4.346 1.00 98.31 94 VAL A CA 1
ATOM 664 C C . VAL A 1 94 ? -9.613 -4.386 4.626 1.00 98.31 94 VAL A C 1
ATOM 666 O O . VAL A 1 94 ? -8.848 -4.683 3.710 1.00 98.31 94 VAL A O 1
ATOM 669 N N . SER A 1 95 ? -9.417 -4.739 5.897 1.00 98.44 95 SER A N 1
ATOM 670 C CA . SER A 1 95 ? -8.370 -5.654 6.358 1.00 98.44 95 SER A CA 1
ATOM 671 C C . SER A 1 95 ? -8.938 -7.066 6.430 1.00 98.44 95 SER A C 1
ATOM 673 O O . SER A 1 95 ? -9.892 -7.311 7.167 1.00 98.44 95 SER A O 1
ATOM 675 N N . GLU A 1 96 ? -8.365 -8.002 5.683 1.00 97.81 96 GLU A N 1
ATOM 676 C CA . GLU A 1 96 ? -8.769 -9.408 5.652 1.00 97.81 96 GLU A CA 1
ATOM 677 C C . GLU A 1 96 ? -7.550 -10.306 5.879 1.00 97.81 96 GLU A C 1
ATOM 679 O O . GLU A 1 96 ? -6.409 -9.899 5.662 1.00 97.81 96 GLU A O 1
ATOM 684 N N . GLU A 1 97 ? -7.772 -11.550 6.307 1.00 97.00 97 GLU A N 1
ATOM 685 C CA . GLU A 1 97 ? -6.672 -12.509 6.510 1.00 97.00 97 GLU A CA 1
ATOM 686 C C . GLU A 1 97 ? -5.875 -12.756 5.220 1.00 97.00 97 GLU A C 1
ATOM 688 O O . GLU A 1 97 ? -4.676 -13.028 5.261 1.00 97.00 97 GLU A O 1
ATOM 693 N N . ILE A 1 98 ? -6.539 -12.617 4.071 1.00 96.88 98 ILE A N 1
ATOM 694 C CA . ILE A 1 98 ? -5.951 -12.818 2.747 1.00 96.88 98 ILE A CA 1
ATOM 695 C C . ILE A 1 98 ? -5.206 -11.589 2.213 1.00 96.88 98 ILE A C 1
ATOM 697 O O . ILE A 1 98 ? -4.433 -11.733 1.273 1.00 96.88 98 ILE A O 1
ATOM 701 N N . GLY A 1 99 ? -5.398 -10.395 2.785 1.00 97.88 99 GLY A N 1
ATOM 702 C CA . GLY A 1 99 ? -4.790 -9.160 2.289 1.00 97.88 99 GLY A CA 1
ATOM 703 C C . GLY A 1 99 ? -5.595 -7.907 2.627 1.00 97.88 99 GLY A C 1
ATOM 704 O O . GLY A 1 99 ? -6.489 -7.922 3.470 1.00 97.88 99 GLY A O 1
ATOM 705 N N . VAL A 1 100 ? -5.263 -6.801 1.966 1.00 98.69 100 VAL A N 1
ATOM 706 C CA . VAL A 1 100 ? -5.988 -5.531 2.102 1.00 98.69 100 VAL A CA 1
ATOM 707 C C . VAL A 1 100 ? -6.579 -5.132 0.763 1.00 98.69 100 VAL A C 1
ATOM 709 O O . VAL A 1 100 ? -5.859 -5.045 -0.230 1.00 98.69 100 VAL A O 1
ATOM 712 N N . THR A 1 101 ? -7.872 -4.817 0.762 1.00 98.62 101 THR A N 1
ATOM 713 C CA . THR A 1 101 ? -8.542 -4.193 -0.384 1.00 98.62 101 THR A CA 1
ATOM 714 C C . THR A 1 101 ? -8.774 -2.721 -0.089 1.00 98.62 101 THR A C 1
ATOM 716 O O . THR A 1 101 ? -9.404 -2.415 0.916 1.00 98.62 101 THR A O 1
ATOM 719 N N . CYS A 1 102 ? -8.337 -1.815 -0.962 1.00 98.31 102 CYS A N 1
ATOM 720 C CA . CYS A 1 102 ? -8.642 -0.386 -0.889 1.00 98.31 102 CYS A CA 1
ATOM 721 C C . CYS A 1 102 ? -9.345 0.085 -2.159 1.00 98.31 102 CYS A C 1
ATOM 723 O O . CYS A 1 102 ? -8.977 -0.295 -3.264 1.00 98.31 102 CYS A O 1
ATOM 725 N N . VAL A 1 103 ? -10.336 0.958 -2.017 1.00 97.62 103 VAL A N 1
ATOM 726 C CA . VAL A 1 103 ? -11.065 1.562 -3.134 1.00 97.62 103 VAL A CA 1
ATOM 727 C C . VAL A 1 103 ? -11.087 3.072 -2.995 1.00 97.62 103 VAL A C 1
ATOM 729 O O . VAL A 1 103 ? -11.227 3.615 -1.892 1.00 97.62 103 VAL A O 1
ATOM 732 N N . SER A 1 104 ? -10.995 3.759 -4.130 1.00 95.94 104 SER A N 1
ATOM 733 C CA . SER A 1 104 ? -11.320 5.174 -4.179 1.00 95.94 104 SER A CA 1
ATOM 734 C C . SER A 1 104 ? -12.825 5.363 -3.981 1.00 95.94 104 SER A C 1
ATOM 736 O O . SER A 1 104 ? -13.644 4.630 -4.533 1.00 95.94 104 SER A O 1
ATOM 738 N N . ARG A 1 105 ? -13.197 6.361 -3.178 1.00 93.44 105 ARG A N 1
ATOM 739 C CA . ARG A 1 105 ? -14.593 6.784 -2.986 1.00 93.44 105 ARG A CA 1
ATOM 740 C C . ARG A 1 105 ? -15.022 7.856 -3.986 1.00 93.44 105 ARG A C 1
ATOM 742 O O . ARG A 1 105 ? -16.218 8.086 -4.141 1.00 93.44 105 ARG A O 1
ATOM 749 N N . SER A 1 106 ? -14.060 8.520 -4.623 1.00 85.75 106 SER A N 1
ATOM 750 C CA . SER A 1 106 ? -14.270 9.586 -5.608 1.00 85.75 106 SER A CA 1
ATOM 751 C C . SER A 1 106 ? -13.933 9.163 -7.042 1.00 85.75 106 SER A C 1
ATOM 753 O O . SER A 1 106 ? -14.353 9.835 -7.981 1.00 85.75 106 SER A O 1
ATOM 755 N N . GLY A 1 107 ? -13.201 8.061 -7.218 1.00 85.38 107 GLY A N 1
ATOM 756 C CA . GLY A 1 107 ? -12.871 7.453 -8.506 1.00 85.38 107 GLY A CA 1
ATOM 757 C C . GLY A 1 107 ? -13.475 6.060 -8.685 1.00 85.38 107 GLY A C 1
ATOM 758 O O . GLY A 1 107 ? -14.244 5.583 -7.852 1.00 85.38 107 GLY A O 1
ATOM 759 N N . SER A 1 108 ? -13.114 5.407 -9.790 1.00 86.75 108 SER A N 1
ATOM 760 C CA . SER A 1 108 ? -13.550 4.041 -10.113 1.00 86.75 108 SER A CA 1
ATOM 761 C C . SER A 1 108 ? -12.501 2.968 -9.801 1.00 86.75 108 SER A C 1
ATOM 763 O O . SER A 1 108 ? -12.796 1.781 -9.911 1.00 86.75 108 SER A O 1
ATOM 765 N N . GLY A 1 109 ? -11.297 3.371 -9.389 1.00 95.12 109 GLY A N 1
ATOM 766 C CA . GLY A 1 109 ? -10.196 2.459 -9.123 1.00 95.12 109 GLY A CA 1
ATOM 767 C C . GLY A 1 109 ? -10.154 1.929 -7.693 1.00 95.12 109 GLY A C 1
ATOM 768 O O . GLY A 1 109 ? -10.649 2.533 -6.735 1.00 95.12 109 GLY A O 1
ATOM 769 N N . GLY A 1 110 ? -9.473 0.807 -7.547 1.00 97.50 110 GLY A N 1
ATOM 770 C CA . GLY A 1 110 ? -9.123 0.196 -6.281 1.00 97.50 110 GLY A CA 1
ATOM 771 C C . GLY A 1 110 ? -7.990 -0.795 -6.468 1.00 97.50 110 GLY A C 1
ATOM 772 O O . GLY A 1 110 ? -7.542 -1.052 -7.582 1.00 97.50 110 GLY A O 1
ATOM 773 N N . PHE A 1 111 ? -7.531 -1.371 -5.374 1.00 98.44 111 PHE A N 1
ATOM 774 C CA . PHE A 1 111 ? -6.569 -2.447 -5.417 1.00 98.44 111 PHE A CA 1
ATOM 775 C C . PHE A 1 111 ? -6.808 -3.465 -4.317 1.00 98.44 111 PHE A C 1
ATOM 777 O O . PHE A 1 111 ? -7.367 -3.147 -3.269 1.00 98.44 111 PHE A O 1
ATOM 784 N N . PHE A 1 112 ? -6.305 -4.669 -4.551 1.00 98.62 112 PHE A N 1
ATOM 785 C CA . PHE A 1 112 ? -6.035 -5.669 -3.532 1.00 98.62 112 PHE A CA 1
ATOM 786 C C . PHE A 1 112 ? -4.522 -5.869 -3.414 1.00 98.62 112 PHE A C 1
ATOM 788 O O . PHE A 1 112 ? -3.831 -5.905 -4.432 1.00 98.62 112 PHE A O 1
ATOM 795 N N . LEU A 1 113 ? -4.011 -5.997 -2.189 1.00 98.62 113 LEU A N 1
ATOM 796 C CA . LEU A 1 113 ? -2.597 -6.232 -1.904 1.00 98.62 113 LEU A CA 1
ATOM 797 C C . LEU A 1 113 ? -2.414 -7.358 -0.881 1.00 98.62 113 LEU A C 1
ATOM 799 O O . LEU A 1 113 ? -2.975 -7.314 0.216 1.00 98.62 113 LEU A O 1
ATOM 803 N N . HIS A 1 114 ? -1.541 -8.311 -1.210 1.00 96.25 114 HIS A N 1
ATOM 804 C CA . HIS A 1 114 ? -0.995 -9.314 -0.299 1.00 96.25 114 HIS A CA 1
ATOM 805 C C . HIS A 1 114 ? 0.501 -9.564 -0.592 1.00 96.25 114 HIS A C 1
ATOM 807 O O . HIS A 1 114 ? 1.035 -9.119 -1.604 1.00 96.25 114 HIS A O 1
ATOM 813 N N . ARG A 1 115 ? 1.206 -10.278 0.302 1.00 91.94 115 ARG A N 1
ATOM 814 C CA . ARG A 1 115 ? 2.665 -10.524 0.213 1.00 91.94 115 ARG A CA 1
ATOM 815 C C . ARG A 1 115 ? 3.156 -11.126 -1.111 1.00 91.94 115 ARG A C 1
ATOM 817 O O . ARG A 1 115 ? 4.329 -10.953 -1.420 1.00 91.94 115 ARG A O 1
ATOM 824 N N . GLY A 1 116 ? 2.321 -11.850 -1.849 1.00 92.44 116 GLY A N 1
ATOM 825 C CA . GLY A 1 116 ? 2.710 -12.525 -3.092 1.00 92.44 116 GLY A CA 1
ATOM 826 C C . GLY A 1 116 ? 1.946 -12.084 -4.339 1.00 92.44 116 GLY A C 1
ATOM 827 O O . GLY A 1 116 ? 2.242 -12.578 -5.419 1.00 92.44 116 GLY A O 1
ATOM 828 N N . GLU A 1 117 ? 0.967 -11.193 -4.212 1.00 96.69 117 GLU A N 1
ATOM 829 C CA . GLU A 1 117 ? 0.084 -10.808 -5.313 1.00 96.69 117 GLU A CA 1
ATOM 830 C C . GLU A 1 117 ? -0.536 -9.443 -5.034 1.00 96.69 117 GLU A C 1
ATOM 832 O O . GLU A 1 117 ? -0.853 -9.108 -3.890 1.00 96.69 117 GLU A O 1
ATOM 837 N N . TYR A 1 118 ? -0.766 -8.689 -6.100 1.00 98.25 118 TYR A N 1
ATOM 838 C CA . TYR A 1 118 ? -1.674 -7.561 -6.081 1.00 98.25 118 TYR A CA 1
ATOM 839 C C . TYR A 1 118 ? -2.604 -7.622 -7.287 1.00 98.25 118 TYR A C 1
ATOM 841 O O . TYR A 1 118 ? -2.259 -8.179 -8.328 1.00 98.25 118 TYR A O 1
ATOM 849 N N . VAL A 1 119 ? -3.775 -7.009 -7.152 1.00 98.06 119 VAL A N 1
ATOM 850 C CA . VAL A 1 119 ? -4.756 -6.889 -8.231 1.00 98.06 119 VAL A CA 1
ATOM 851 C C . VAL A 1 119 ? -5.175 -5.433 -8.333 1.00 98.06 119 VAL A C 1
ATOM 853 O O . VAL A 1 119 ? -5.507 -4.810 -7.324 1.00 98.06 119 VAL A O 1
ATOM 856 N N . LEU A 1 120 ? -5.166 -4.892 -9.549 1.00 97.56 120 LEU A N 1
ATOM 857 C CA . LEU A 1 120 ? -5.757 -3.591 -9.840 1.00 97.56 120 LEU A CA 1
ATOM 858 C C . LEU A 1 120 ? -7.242 -3.797 -10.143 1.00 97.56 120 LEU A C 1
ATOM 860 O O . LEU A 1 120 ? -7.613 -4.652 -10.945 1.00 97.56 120 LEU A O 1
ATOM 864 N N . LEU A 1 121 ? -8.088 -3.045 -9.452 1.00 95.19 121 LEU A N 1
ATOM 865 C CA . LEU A 1 121 ? -9.536 -3.101 -9.579 1.00 95.19 121 LEU A CA 1
ATOM 866 C C . LEU A 1 121 ? -9.975 -1.878 -10.375 1.00 95.19 121 LEU A C 1
ATOM 868 O O . LEU A 1 121 ? -9.987 -0.771 -9.839 1.00 95.19 121 LEU A O 1
ATOM 872 N N . ASP A 1 122 ? -10.361 -2.081 -11.626 1.00 84.25 122 ASP A N 1
ATOM 873 C CA . ASP A 1 122 ? -11.014 -1.050 -12.425 1.00 84.25 122 ASP A CA 1
ATOM 874 C C . ASP A 1 122 ? -12.522 -1.326 -12.447 1.00 84.25 122 ASP A C 1
ATOM 876 O O . ASP A 1 122 ? -12.953 -2.441 -12.755 1.00 84.25 122 ASP A O 1
ATOM 880 N N . ARG A 1 123 ? -13.322 -0.324 -12.070 1.00 60.62 123 ARG A N 1
ATOM 881 C CA . ARG A 1 123 ? -14.778 -0.317 -12.271 1.00 60.62 123 ARG A CA 1
ATOM 882 C C . ARG A 1 123 ? -15.163 0.488 -13.501 1.00 60.62 123 ARG A C 1
ATOM 884 O O . ARG A 1 123 ? -14.559 1.568 -13.712 1.00 60.62 123 ARG A O 1
#